Protein AF-X1SIF1-F1 (afdb_monomer_lite)

pLDDT: mean 86.58, std 6.89, range [58.5, 96.19]

Radius of gyration: 14.5 Å; chains: 1; bounding box: 35×26×35 Å

Foldseek 3Di:
DDDDDDDDDFDDPVLLVVCPVQFDPVCSRLVSRCLVVVPQEDEDPPCVRCVPPSNVVVPGNHHYYYPVVVVVVVVVVVVVVD

Secondary structure (DSSP, 8-state):
----PPP-PPPPHHHHGGGTTTS-TTTHHHHHHHHHTT-SEEE-S-HHHH--HHHHHTT-SSEEE-HHHHHHHHHHHHHHT-

Structure (mmCIF, N/CA/C/O backbone):
data_AF-X1SIF1-F1
#
_entry.id   AF-X1SIF1-F1
#
loop_
_atom_site.group_PDB
_atom_site.id
_atom_site.type_symbol
_atom_site.label_atom_id
_atom_site.label_alt_id
_atom_site.label_comp_id
_atom_site.label_asym_id
_atom_site.label_entity_id
_atom_site.label_seq_id
_atom_site.pdbx_PDB_ins_code
_atom_site.Cartn_x
_atom_site.Cartn_y
_atom_site.Cartn_z
_atom_site.occupancy
_atom_site.B_iso_or_equiv
_atom_site.auth_seq_id
_atom_site.auth_comp_id
_atom_site.auth_asym_id
_atom_site.auth_atom_id
_atom_site.pdbx_PDB_model_num
ATOM 1 N N . ALA A 1 1 ? -8.261 -10.504 20.803 1.00 68.62 1 ALA A N 1
ATOM 2 C CA . ALA A 1 1 ? -8.368 -11.265 19.541 1.00 68.62 1 ALA A CA 1
ATOM 3 C C . ALA A 1 1 ? -6.963 -11.641 19.089 1.00 68.62 1 ALA A C 1
ATOM 5 O O . ALA A 1 1 ? -6.084 -10.792 19.174 1.00 68.62 1 ALA A O 1
ATOM 6 N N . LYS A 1 2 ? -6.730 -12.892 18.680 1.00 84.88 2 LYS A N 1
ATOM 7 C CA . LYS A 1 2 ? -5.433 -13.316 18.137 1.00 84.88 2 LYS A CA 1
ATOM 8 C C . LYS A 1 2 ? -5.376 -12.869 16.674 1.00 84.88 2 LYS A C 1
ATOM 10 O O . LYS A 1 2 ? -6.258 -13.237 15.905 1.00 84.88 2 LYS A O 1
ATOM 15 N N . LEU A 1 3 ? -4.413 -12.020 16.321 1.00 86.56 3 LEU A N 1
ATOM 16 C CA . LEU A 1 3 ? -4.197 -11.621 14.929 1.00 86.56 3 LEU A CA 1
ATOM 17 C C . LEU A 1 3 ? -3.569 -12.791 14.161 1.00 86.56 3 LEU A C 1
ATOM 19 O O . LEU A 1 3 ? -2.749 -13.518 14.722 1.00 86.56 3 LEU A O 1
ATOM 23 N N . ASN A 1 4 ? -3.951 -12.954 12.894 1.00 90.25 4 ASN A N 1
ATOM 24 C CA . ASN A 1 4 ? -3.361 -13.919 11.966 1.00 90.25 4 ASN A CA 1
ATOM 25 C C . ASN A 1 4 ? -2.969 -13.189 10.672 1.00 90.25 4 ASN A C 1
ATOM 27 O O . ASN A 1 4 ? -3.744 -13.205 9.716 1.00 90.25 4 ASN A O 1
ATOM 31 N N . PRO A 1 5 ? -1.851 -12.443 10.672 1.00 88.81 5 PRO A N 1
ATOM 32 C CA . PRO A 1 5 ? -1.420 -11.718 9.487 1.00 88.81 5 PRO A CA 1
ATOM 33 C C . PRO A 1 5 ? -1.029 -12.696 8.375 1.00 88.81 5 PRO A C 1
ATOM 35 O O . PRO A 1 5 ? -0.318 -13.670 8.616 1.00 88.81 5 PRO A O 1
ATOM 38 N N . GLU A 1 6 ? -1.475 -12.411 7.156 1.00 90.56 6 GLU A N 1
ATOM 39 C CA . GLU A 1 6 ? -1.009 -13.095 5.954 1.00 90.56 6 GLU A CA 1
ATOM 40 C C . GLU A 1 6 ? 0.312 -12.468 5.495 1.00 90.56 6 GLU A C 1
ATOM 42 O O . GLU A 1 6 ? 0.437 -11.243 5.423 1.00 90.56 6 GLU A O 1
ATOM 47 N N . ILE A 1 7 ? 1.307 -13.309 5.204 1.00 89.88 7 ILE A N 1
ATOM 48 C CA . ILE A 1 7 ? 2.581 -12.882 4.620 1.00 89.88 7 ILE A CA 1
ATOM 49 C C . ILE A 1 7 ? 2.556 -13.262 3.150 1.00 89.88 7 ILE A C 1
ATOM 51 O O . ILE A 1 7 ? 2.338 -14.422 2.806 1.00 89.88 7 ILE A O 1
ATOM 55 N N . ILE A 1 8 ? 2.817 -12.283 2.296 1.00 86.88 8 ILE A N 1
ATOM 56 C CA . ILE A 1 8 ? 2.758 -12.442 0.848 1.00 86.88 8 ILE A CA 1
ATOM 57 C C . ILE A 1 8 ? 4.181 -12.411 0.312 1.00 86.88 8 ILE A C 1
ATOM 59 O O . ILE A 1 8 ? 5.019 -11.638 0.783 1.00 86.88 8 ILE A O 1
ATOM 63 N N . GLY A 1 9 ? 4.462 -13.298 -0.640 1.00 87.19 9 GLY A N 1
ATOM 64 C CA . GLY A 1 9 ? 5.754 -13.347 -1.308 1.00 87.19 9 GLY A CA 1
ATOM 65 C C . GLY A 1 9 ? 6.045 -12.070 -2.106 1.00 87.19 9 GLY A C 1
ATOM 66 O O . GLY A 1 9 ? 5.140 -11.280 -2.387 1.00 87.19 9 GLY A O 1
ATOM 67 N N . PRO A 1 10 ? 7.311 -11.854 -2.489 1.00 85.25 10 PRO A N 1
ATOM 68 C CA . PRO A 1 10 ? 7.664 -10.745 -3.361 1.00 85.25 10 PRO A CA 1
ATOM 69 C C . PRO A 1 10 ? 6.966 -10.887 -4.728 1.00 85.25 10 PRO A C 1
ATOM 71 O O . PRO A 1 10 ? 6.901 -11.999 -5.261 1.00 85.25 10 PRO A O 1
ATOM 74 N N . PRO A 1 11 ? 6.479 -9.782 -5.317 1.00 85.75 11 PRO A N 1
ATOM 75 C CA . PRO A 1 11 ? 5.850 -9.805 -6.633 1.00 85.75 11 PRO A CA 1
ATOM 76 C C . PRO A 1 11 ? 6.883 -10.133 -7.720 1.00 85.75 11 PRO A C 1
ATOM 78 O O . PRO A 1 11 ? 8.069 -9.805 -7.598 1.00 85.75 11 PRO A O 1
ATOM 81 N N . THR A 1 12 ? 6.440 -10.766 -8.808 1.00 86.56 12 THR A N 1
ATOM 82 C CA . THR A 1 12 ? 7.316 -11.061 -9.951 1.00 86.56 12 THR A CA 1
ATOM 83 C C . THR A 1 12 ? 7.651 -9.793 -10.737 1.00 86.56 12 THR A C 1
ATOM 85 O O . THR A 1 12 ? 6.929 -8.793 -10.685 1.00 86.56 12 THR A O 1
ATOM 88 N N . LYS A 1 13 ? 8.737 -9.825 -11.519 1.00 83.00 13 LYS A N 1
ATOM 89 C CA . LYS A 1 13 ? 9.133 -8.686 -12.366 1.00 83.00 13 LYS A CA 1
ATOM 90 C C . LYS A 1 13 ? 8.049 -8.324 -13.385 1.00 83.00 13 LYS A C 1
ATOM 92 O O . LYS A 1 13 ? 7.826 -7.147 -13.644 1.00 83.00 13 LYS A O 1
ATOM 97 N N . GLU A 1 14 ? 7.353 -9.326 -13.913 1.00 79.62 14 GLU A N 1
ATOM 98 C CA . GLU A 1 14 ? 6.255 -9.170 -14.870 1.00 79.62 14 GLU A CA 1
ATOM 99 C C . GLU A 1 14 ? 5.013 -8.534 -14.232 1.00 79.62 14 GLU A C 1
ATOM 101 O O . GLU A 1 14 ? 4.249 -7.851 -14.909 1.00 79.62 14 GLU A O 1
ATOM 106 N N . SER A 1 15 ? 4.785 -8.753 -12.933 1.00 80.88 15 SER A N 1
ATOM 107 C CA . SER A 1 15 ? 3.700 -8.076 -12.218 1.00 80.88 15 SER A CA 1
ATOM 108 C C . SER A 1 15 ? 4.040 -6.611 -11.961 1.00 80.88 15 SER A C 1
ATOM 110 O O . SER A 1 15 ? 3.204 -5.729 -12.153 1.00 80.88 15 SER A O 1
ATOM 112 N N . LEU A 1 16 ? 5.303 -6.343 -11.616 1.00 8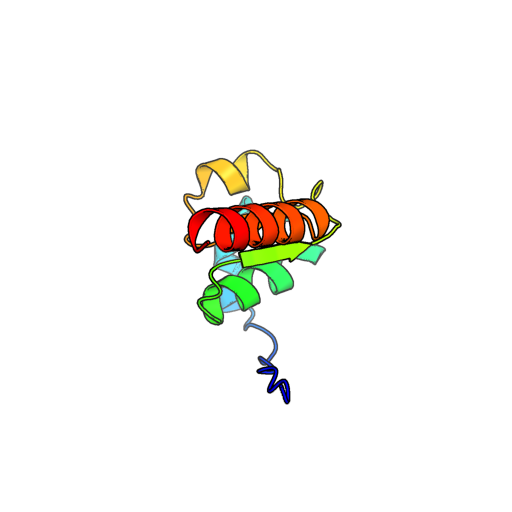3.06 16 LEU A N 1
ATOM 113 C CA . LEU A 1 16 ? 5.797 -4.995 -11.366 1.00 83.06 16 LEU A CA 1
ATOM 114 C C . LEU A 1 16 ? 5.701 -4.100 -12.606 1.00 83.06 16 LEU A C 1
ATOM 116 O O . LEU A 1 16 ? 5.274 -2.961 -12.461 1.00 83.06 16 LEU A O 1
ATOM 120 N N . SER A 1 17 ? 6.032 -4.587 -13.806 1.00 83.50 17 SER A N 1
ATOM 121 C CA . SER A 1 17 ? 6.057 -3.748 -15.021 1.00 83.50 17 SER A CA 1
ATOM 122 C C . SER A 1 17 ? 4.715 -3.082 -15.360 1.00 83.50 17 SER A C 1
ATOM 124 O O . SER A 1 17 ? 4.680 -2.038 -16.007 1.00 83.50 17 SER A O 1
ATOM 126 N N . LYS A 1 18 ? 3.596 -3.620 -14.859 1.00 85.19 18 LYS A N 1
ATOM 127 C CA . LYS A 1 18 ? 2.248 -3.044 -15.026 1.00 85.19 18 LYS A CA 1
ATOM 128 C C . LYS A 1 18 ? 2.079 -1.669 -14.378 1.00 85.19 18 LYS A C 1
ATOM 130 O O . LYS A 1 18 ? 1.132 -0.959 -14.699 1.00 85.19 18 LYS A O 1
ATOM 135 N N . TYR A 1 19 ? 2.963 -1.314 -13.450 1.00 86.75 19 TYR A N 1
ATOM 136 C CA . TYR A 1 19 ? 2.882 -0.084 -12.665 1.00 86.75 19 TYR A CA 1
ATOM 137 C C . TYR A 1 19 ? 4.054 0.861 -12.944 1.00 86.75 19 TYR A C 1
ATOM 139 O O . TYR A 1 19 ? 4.330 1.746 -12.129 1.00 86.75 19 TYR A O 1
ATOM 147 N N . ASP A 1 20 ? 4.753 0.670 -14.070 1.00 84.44 20 ASP A N 1
ATOM 148 C CA . ASP A 1 20 ? 5.951 1.435 -14.416 1.00 84.44 20 ASP A CA 1
ATOM 149 C C . ASP A 1 20 ? 5.693 2.944 -14.476 1.00 84.44 20 ASP A C 1
ATOM 151 O O . ASP A 1 20 ? 6.459 3.711 -13.888 1.00 84.44 20 ASP A O 1
ATOM 155 N N . ASP A 1 21 ? 4.563 3.335 -15.067 1.00 84.88 21 ASP A N 1
ATOM 156 C CA . ASP A 1 21 ? 4.146 4.731 -15.256 1.00 84.88 21 ASP A CA 1
ATOM 157 C C . ASP A 1 21 ? 3.297 5.286 -14.098 1.00 84.88 21 ASP A C 1
ATOM 159 O O . ASP A 1 21 ? 2.885 6.446 -14.106 1.00 84.88 21 ASP A O 1
ATOM 163 N N . ILE A 1 22 ? 3.005 4.453 -13.094 1.00 84.75 22 ILE A N 1
ATOM 164 C CA . ILE A 1 22 ? 2.079 4.781 -12.003 1.00 84.75 22 ILE A CA 1
ATOM 165 C C . ILE A 1 22 ? 2.845 5.162 -10.737 1.00 84.75 22 ILE A C 1
ATOM 167 O O . ILE A 1 22 ? 2.471 6.106 -10.039 1.00 84.75 22 ILE A O 1
ATOM 171 N N . ILE A 1 23 ? 3.914 4.429 -10.422 1.00 87.00 23 ILE A N 1
ATOM 172 C CA . ILE A 1 23 ? 4.660 4.602 -9.177 1.00 87.00 23 ILE A CA 1
ATOM 173 C C . ILE A 1 23 ? 6.157 4.353 -9.373 1.00 87.00 23 ILE A C 1
ATOM 175 O O . ILE A 1 23 ? 6.587 3.563 -10.221 1.00 87.00 23 ILE A O 1
ATOM 179 N N . SER A 1 24 ? 6.957 5.026 -8.543 1.00 85.69 24 SER A N 1
ATOM 180 C CA . SER A 1 24 ? 8.411 4.883 -8.525 1.00 85.69 24 SER A CA 1
ATOM 181 C C . SER A 1 24 ? 8.828 3.412 -8.395 1.00 85.69 24 SER A C 1
ATOM 183 O O . SER A 1 24 ? 8.184 2.630 -7.692 1.00 85.69 24 S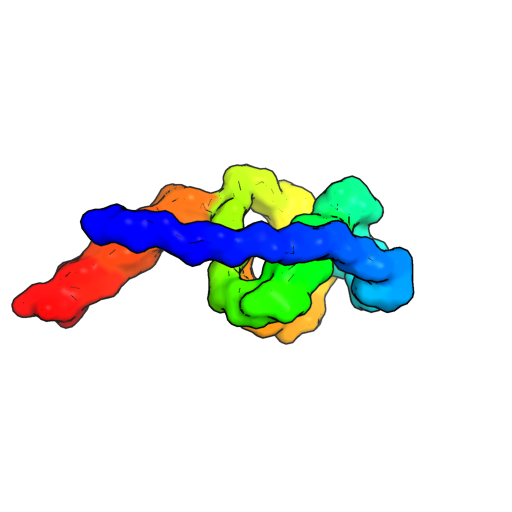ER A O 1
ATOM 185 N N . LEU A 1 25 ? 9.948 3.042 -9.025 1.00 85.38 25 LEU A N 1
ATOM 186 C CA . LEU A 1 25 ? 10.505 1.686 -8.939 1.00 85.38 25 LEU A CA 1
ATOM 187 C C . LEU A 1 25 ? 10.674 1.219 -7.484 1.00 85.38 25 LEU A C 1
ATOM 189 O O . LEU A 1 25 ? 10.436 0.052 -7.174 1.00 85.38 25 LEU A O 1
ATOM 193 N N . LYS A 1 26 ? 11.054 2.141 -6.591 1.00 86.69 26 LYS A N 1
ATOM 194 C CA . LYS A 1 26 ? 11.265 1.858 -5.172 1.00 86.69 26 LYS A CA 1
ATOM 195 C C . LYS A 1 26 ? 9.977 1.409 -4.488 1.00 86.69 26 LYS A C 1
ATOM 197 O O . LYS A 1 26 ? 10.029 0.461 -3.719 1.00 86.69 26 LYS A O 1
ATOM 202 N N . ASP A 1 27 ? 8.841 2.038 -4.774 1.00 88.31 27 ASP A N 1
ATOM 203 C CA . ASP A 1 27 ? 7.587 1.802 -4.038 1.00 88.31 27 ASP A CA 1
ATOM 204 C C . ASP A 1 27 ? 6.640 0.828 -4.762 1.00 88.31 27 ASP A C 1
ATOM 206 O O . ASP A 1 27 ? 5.616 0.404 -4.225 1.00 88.31 27 ASP A O 1
ATOM 210 N N . ARG A 1 28 ? 7.008 0.416 -5.979 1.00 89.81 28 ARG A N 1
ATOM 211 C CA . ARG A 1 28 ? 6.199 -0.437 -6.855 1.00 89.81 28 ARG A CA 1
ATOM 212 C C . ARG A 1 28 ? 5.833 -1.786 -6.261 1.00 89.81 28 ARG A C 1
ATOM 214 O O . ARG A 1 28 ? 4.711 -2.251 -6.437 1.00 89.81 28 ARG A O 1
ATOM 221 N N . HIS A 1 29 ? 6.766 -2.397 -5.540 1.00 90.56 29 HIS A N 1
ATOM 222 C CA . HIS A 1 29 ? 6.537 -3.686 -4.896 1.00 90.56 29 HIS A CA 1
ATOM 223 C C . HIS A 1 29 ? 5.440 -3.605 -3.833 1.0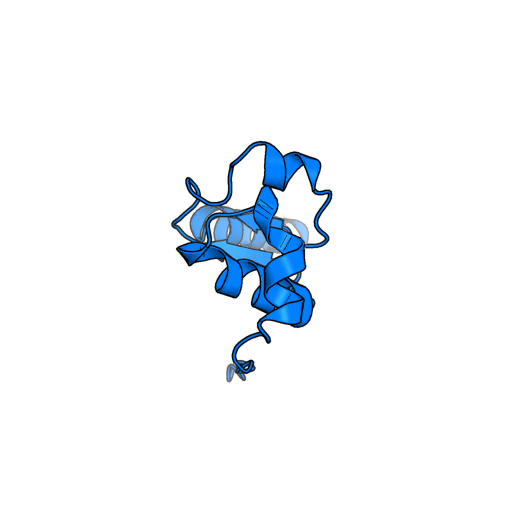0 90.56 29 HIS A C 1
ATOM 225 O O . HIS A 1 29 ? 4.593 -4.489 -3.773 1.00 90.56 29 HIS A O 1
ATOM 231 N N . VAL A 1 30 ? 5.388 -2.511 -3.068 1.00 90.94 30 VAL A N 1
ATOM 232 C CA . VAL A 1 30 ? 4.343 -2.288 -2.064 1.00 90.94 30 VAL A CA 1
ATOM 233 C C . VAL A 1 30 ? 2.973 -2.193 -2.732 1.00 90.94 30 VAL A C 1
ATOM 235 O O . VAL A 1 30 ? 2.031 -2.847 -2.287 1.00 90.94 30 VAL A O 1
ATOM 238 N N . LEU A 1 31 ? 2.862 -1.423 -3.820 1.00 90.06 31 LEU A N 1
ATOM 239 C CA . LEU A 1 31 ? 1.600 -1.284 -4.546 1.00 90.06 31 LEU A CA 1
ATOM 240 C C . LEU A 1 31 ? 1.152 -2.609 -5.184 1.00 90.06 31 LEU A C 1
ATOM 242 O O . LEU A 1 31 ? -0.000 -3.007 -5.013 1.00 90.06 31 LEU A O 1
ATOM 246 N N . SER A 1 32 ? 2.063 -3.300 -5.877 1.00 91.25 32 SER A N 1
ATOM 247 C CA . SER A 1 32 ? 1.781 -4.583 -6.536 1.00 91.25 32 SER A CA 1
ATOM 248 C C . SER A 1 32 ? 1.307 -5.630 -5.535 1.00 91.25 32 SER A C 1
ATOM 250 O O . SER A 1 32 ? 0.252 -6.225 -5.735 1.00 91.25 32 SER A O 1
ATOM 252 N N . SER A 1 33 ? 2.026 -5.806 -4.420 1.00 91.69 33 SER A N 1
ATOM 253 C CA . SER A 1 33 ? 1.638 -6.767 -3.386 1.00 91.69 33 SER A CA 1
ATOM 254 C C . SER A 1 33 ? 0.285 -6.426 -2.765 1.00 91.69 33 SER A C 1
ATOM 256 O O . SER A 1 33 ? -0.521 -7.322 -2.526 1.00 91.69 33 SER A O 1
ATOM 258 N N . ALA A 1 34 ? -0.007 -5.142 -2.540 1.00 91.75 34 ALA A N 1
ATOM 259 C CA . ALA A 1 34 ? -1.292 -4.728 -1.989 1.00 91.75 34 ALA A CA 1
ATOM 260 C C . ALA A 1 34 ? -2.459 -5.053 -2.944 1.00 91.75 34 ALA A C 1
ATOM 262 O O . ALA A 1 34 ? -3.496 -5.554 -2.507 1.00 91.75 34 ALA A O 1
ATOM 263 N N . LEU A 1 35 ? -2.277 -4.861 -4.252 1.00 90.62 35 LEU A N 1
ATOM 264 C CA . LEU A 1 35 ? -3.279 -5.222 -5.258 1.00 90.62 35 LEU A CA 1
ATOM 265 C C . LEU A 1 35 ? -3.429 -6.744 -5.417 1.00 90.62 35 LEU A C 1
ATOM 267 O O . LEU A 1 35 ? -4.552 -7.246 -5.446 1.00 90.62 35 LEU A O 1
ATOM 271 N N . GLU A 1 36 ? -2.323 -7.490 -5.455 1.00 89.50 36 GLU A N 1
ATOM 272 C CA . GLU A 1 36 ? -2.323 -8.960 -5.549 1.00 89.50 36 GLU A CA 1
ATOM 273 C C . GLU A 1 36 ? -2.997 -9.620 -4.341 1.00 89.50 36 GLU A C 1
ATOM 275 O O . GLU A 1 36 ? -3.760 -10.573 -4.497 1.00 89.50 36 GLU A O 1
ATOM 280 N N . SER A 1 37 ? -2.790 -9.052 -3.149 1.00 91.00 37 SER A N 1
ATOM 281 C CA . SER A 1 37 ? -3.454 -9.473 -1.911 1.00 91.00 37 SER A CA 1
ATOM 282 C C . SER A 1 37 ? -4.958 -9.214 -1.882 1.00 91.00 37 SER A C 1
ATOM 284 O O . SER A 1 37 ? -5.647 -9.674 -0.973 1.00 91.00 37 SER A O 1
ATOM 286 N N . LYS A 1 38 ? -5.478 -8.440 -2.845 1.00 90.50 38 LYS A N 1
ATOM 287 C CA . LYS A 1 38 ? -6.856 -7.931 -2.852 1.00 90.50 38 LYS A CA 1
ATOM 288 C C . LYS A 1 38 ? -7.194 -7.146 -1.579 1.00 90.50 38 LYS A C 1
ATOM 290 O O . LYS A 1 38 ? -8.343 -7.138 -1.133 1.00 90.50 38 LYS A O 1
ATOM 295 N N . ALA A 1 39 ? -6.200 -6.481 -0.989 1.00 92.50 39 ALA A N 1
ATOM 296 C CA . ALA A 1 39 ? -6.412 -5.631 0.167 1.00 92.50 39 ALA A CA 1
ATOM 297 C C . ALA A 1 39 ? -7.342 -4.470 -0.193 1.00 92.50 39 ALA A C 1
ATOM 299 O O . ALA A 1 39 ? -7.199 -3.819 -1.227 1.00 92.50 39 ALA A O 1
ATOM 300 N N . THR A 1 40 ? -8.278 -4.167 0.704 1.00 93.62 40 THR A N 1
ATOM 301 C CA . THR A 1 40 ? -9.146 -2.990 0.565 1.00 93.62 40 THR A CA 1
ATOM 302 C C . THR A 1 40 ? -8.384 -1.695 0.841 1.00 93.62 40 THR A C 1
ATOM 304 O O . THR A 1 40 ? -8.669 -0.665 0.233 1.00 93.62 40 THR A O 1
ATOM 307 N N . PHE A 1 41 ? -7.409 -1.744 1.754 1.00 93.25 41 PHE A N 1
ATOM 308 C CA . PHE A 1 41 ? -6.673 -0.577 2.225 1.00 93.25 41 PHE A CA 1
ATOM 309 C C . PHE A 1 41 ? -5.165 -0.787 2.110 1.00 93.25 41 PHE A C 1
ATOM 311 O O . PHE A 1 41 ? -4.645 -1.792 2.593 1.00 93.25 41 PHE A O 1
ATOM 318 N N . LEU A 1 42 ? -4.460 0.205 1.568 1.00 93.69 42 LEU A N 1
ATOM 319 C CA . LEU A 1 42 ? -3.018 0.357 1.744 1.00 93.69 42 LEU A CA 1
ATOM 320 C C . LEU A 1 42 ? -2.777 1.464 2.770 1.00 93.69 42 LEU A C 1
ATOM 322 O O . LEU A 1 42 ? -2.951 2.650 2.483 1.00 93.69 42 LEU A O 1
ATOM 326 N N . ILE A 1 43 ? -2.393 1.066 3.981 1.00 93.81 43 ILE A N 1
ATOM 327 C CA . ILE A 1 43 ? -2.157 1.992 5.089 1.00 93.81 43 ILE A CA 1
ATOM 328 C C . ILE A 1 43 ? -0.672 2.353 5.119 1.00 93.81 43 ILE A C 1
ATOM 330 O O . ILE A 1 43 ? 0.169 1.498 5.386 1.00 93.81 43 ILE A O 1
ATOM 334 N N . THR A 1 44 ? -0.341 3.619 4.871 1.00 91.25 44 THR A N 1
ATOM 335 C CA . THR A 1 44 ? 1.051 4.089 4.825 1.00 91.25 44 THR A CA 1
ATOM 336 C C . THR A 1 44 ? 1.199 5.519 5.340 1.00 91.25 44 THR A C 1
ATOM 338 O O . THR A 1 44 ? 0.323 6.363 5.153 1.00 91.25 44 THR A O 1
ATOM 341 N N . LEU A 1 45 ? 2.323 5.815 5.998 1.00 91.50 45 LEU A N 1
ATOM 342 C CA . LEU A 1 45 ? 2.718 7.198 6.302 1.00 91.50 45 LEU A CA 1
ATOM 343 C C . LEU A 1 45 ? 3.339 7.895 5.084 1.00 91.50 45 LEU A C 1
ATOM 345 O O . LEU A 1 45 ? 3.355 9.125 5.016 1.00 91.50 45 LEU A O 1
ATOM 349 N N . ASP A 1 46 ? 3.812 7.125 4.106 1.00 83.31 46 ASP A N 1
ATOM 350 C CA . ASP A 1 46 ? 4.482 7.635 2.918 1.00 83.31 46 ASP A CA 1
ATOM 351 C C . ASP A 1 46 ? 3.481 7.995 1.822 1.00 83.31 46 ASP A C 1
ATOM 353 O O . ASP A 1 46 ? 3.329 7.329 0.803 1.00 83.31 46 ASP A O 1
ATOM 357 N N . ARG A 1 47 ? 2.724 9.066 2.045 1.00 75.50 47 ARG A N 1
ATOM 358 C CA . ARG A 1 47 ? 1.721 9.494 1.070 1.00 75.50 47 ARG A CA 1
ATOM 359 C C . ARG A 1 47 ? 2.297 10.248 -0.117 1.00 75.50 47 ARG A C 1
ATOM 361 O O . ARG A 1 47 ? 1.590 10.410 -1.102 1.00 75.50 47 ARG A O 1
ATOM 368 N N . LYS A 1 48 ? 3.517 10.779 -0.042 1.00 77.81 48 LYS A N 1
ATOM 369 C CA . LYS A 1 48 ? 4.052 11.612 -1.131 1.00 77.81 48 LYS A CA 1
ATOM 370 C C . LYS A 1 48 ? 4.287 10.774 -2.380 1.00 77.81 48 LYS A C 1
ATOM 372 O O . LYS A 1 48 ? 3.895 11.192 -3.464 1.00 77.81 48 LYS A O 1
ATOM 377 N N . HIS A 1 49 ? 4.827 9.572 -2.207 1.00 76.69 49 HIS A N 1
ATOM 378 C CA . HIS A 1 49 ? 5.051 8.646 -3.313 1.00 76.69 49 HIS A CA 1
ATOM 379 C C . HIS A 1 49 ? 3.755 8.006 -3.831 1.00 76.69 49 HIS A C 1
ATOM 381 O O . HIS A 1 49 ? 3.694 7.614 -4.991 1.00 76.69 49 HIS A O 1
ATOM 387 N N . PHE A 1 50 ? 2.697 7.989 -3.012 1.00 75.88 50 PHE A N 1
ATOM 388 C CA . PHE A 1 50 ? 1.403 7.386 -3.346 1.00 75.88 50 PHE A CA 1
ATOM 389 C C . PHE A 1 50 ? 0.290 8.386 -3.725 1.00 75.88 50 PHE A C 1
ATOM 391 O O . PHE A 1 50 ? -0.838 7.983 -3.994 1.00 75.88 50 PHE A O 1
ATOM 398 N N . GLN A 1 51 ? 0.576 9.693 -3.752 1.00 71.50 51 GLN A N 1
ATOM 399 C CA . GLN A 1 51 ? -0.376 10.748 -4.144 1.00 71.50 51 GLN A CA 1
ATOM 400 C C . GLN A 1 51 ? -0.085 11.358 -5.518 1.00 71.50 51 GLN A C 1
ATOM 402 O O . GLN A 1 51 ? -0.648 12.404 -5.846 1.00 71.50 51 GLN A O 1
ATOM 407 N N . ALA A 1 52 ? 0.787 10.731 -6.310 1.00 74.69 52 ALA A N 1
ATOM 408 C CA . ALA A 1 52 ? 1.021 11.152 -7.683 1.00 74.69 52 ALA A CA 1
ATOM 409 C C . ALA A 1 52 ? -0.291 11.127 -8.483 1.00 74.69 52 ALA A C 1
ATOM 411 O O . ALA A 1 52 ? -1.142 10.259 -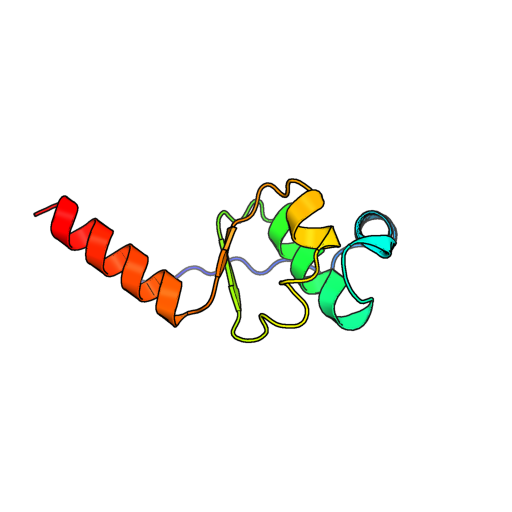8.279 1.00 74.69 52 ALA A O 1
ATOM 412 N N . GLU A 1 53 ? -0.441 12.072 -9.410 1.00 79.31 53 GLU A N 1
ATOM 413 C CA . GLU A 1 53 ? -1.629 12.173 -10.263 1.00 79.31 53 GLU A CA 1
ATOM 414 C C . GLU A 1 53 ? -1.887 10.867 -11.034 1.00 79.31 53 GLU A C 1
ATOM 416 O O . GLU A 1 53 ? -3.024 10.414 -11.123 1.00 79.31 53 GLU A O 1
ATOM 421 N N . ALA A 1 54 ? -0.818 10.187 -11.459 1.00 80.94 54 ALA A N 1
ATOM 422 C CA . ALA A 1 54 ? -0.888 8.881 -12.107 1.00 80.94 54 ALA A CA 1
ATOM 423 C C . ALA A 1 54 ? -1.630 7.823 -11.264 1.00 80.94 54 ALA A C 1
ATOM 425 O O . ALA A 1 54 ? -2.456 7.089 -11.793 1.00 80.94 54 ALA A O 1
ATOM 426 N N . ILE A 1 55 ? -1.419 7.780 -9.942 1.00 83.69 55 ILE A N 1
ATOM 427 C CA . ILE A 1 55 ? -2.116 6.837 -9.044 1.00 83.69 55 ILE A CA 1
ATOM 428 C C . ILE A 1 55 ? -3.602 7.174 -8.934 1.00 83.69 55 ILE A C 1
ATOM 430 O O . ILE A 1 55 ? -4.439 6.273 -8.897 1.00 83.69 55 ILE A O 1
ATOM 434 N N . ARG A 1 56 ? -3.945 8.466 -8.902 1.00 80.75 56 ARG A N 1
ATOM 435 C CA . ARG A 1 56 ? -5.343 8.919 -8.833 1.00 80.75 56 ARG A CA 1
ATOM 436 C C . ARG A 1 56 ? -6.107 8.574 -10.108 1.00 80.75 56 ARG A C 1
ATOM 438 O O . ARG A 1 56 ? -7.267 8.183 -10.032 1.00 80.75 56 ARG A O 1
ATOM 445 N N . GLN A 1 57 ? -5.446 8.686 -11.257 1.00 84.25 57 GLN A N 1
ATOM 446 C CA . GLN A 1 57 ? -6.024 8.382 -12.566 1.00 84.25 57 GLN A CA 1
ATOM 447 C C . GLN A 1 57 ? -6.026 6.883 -12.892 1.00 84.25 57 GLN A C 1
ATOM 449 O O . GLN A 1 57 ? -6.839 6.440 -13.698 1.00 84.25 57 GLN A O 1
ATOM 454 N N . ALA A 1 58 ? -5.179 6.085 -12.233 1.00 82.56 58 A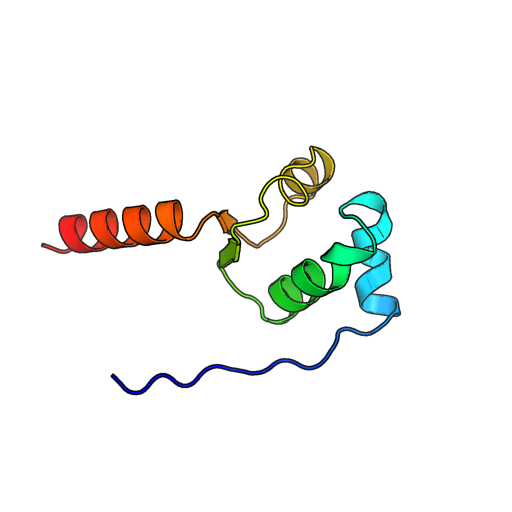LA A N 1
ATOM 455 C CA . ALA A 1 58 ? -5.063 4.644 -12.465 1.00 82.56 58 ALA A CA 1
ATOM 456 C C . ALA A 1 58 ? -6.287 3.816 -12.023 1.00 82.56 58 ALA A C 1
ATOM 458 O O . ALA A 1 58 ? -6.290 2.603 -12.222 1.00 82.56 58 ALA A O 1
ATOM 459 N N . ASN A 1 59 ? -7.316 4.440 -11.430 1.00 84.06 59 ASN A N 1
ATOM 460 C CA . ASN A 1 59 ? -8.569 3.799 -11.007 1.00 84.06 59 ASN A CA 1
ATOM 461 C C . ASN A 1 59 ? -8.345 2.468 -10.261 1.00 84.06 59 ASN A C 1
ATOM 463 O O . ASN A 1 59 ? -8.932 1.431 -10.578 1.00 84.06 59 ASN A O 1
ATOM 467 N N . LEU A 1 60 ? -7.423 2.493 -9.297 1.00 86.25 60 LEU A N 1
ATOM 468 C CA . LEU A 1 60 ? -6.998 1.305 -8.569 1.00 86.25 60 LEU A CA 1
ATOM 469 C C . LEU A 1 60 ? -8.105 0.809 -7.634 1.00 86.25 60 LEU A C 1
ATOM 471 O O . LEU A 1 60 ? -8.795 1.594 -6.988 1.00 86.25 60 LEU A O 1
ATOM 475 N N . SER A 1 61 ? -8.211 -0.510 -7.476 1.00 88.31 61 SER A N 1
ATOM 476 C CA . SER A 1 61 ? -9.190 -1.148 -6.584 1.00 88.31 61 SER A CA 1
ATOM 477 C C . SER A 1 61 ? -8.846 -1.045 -5.090 1.00 88.31 61 SER A C 1
ATOM 479 O O . SER A 1 61 ? -9.482 -1.712 -4.275 1.00 88.31 61 SER A O 1
ATOM 481 N N . ILE A 1 62 ? -7.826 -0.263 -4.722 1.00 91.75 62 ILE A N 1
ATOM 482 C CA . ILE A 1 62 ? -7.316 -0.140 -3.354 1.00 91.75 62 ILE A CA 1
ATOM 483 C C . ILE A 1 62 ? -7.411 1.298 -2.854 1.00 91.75 62 ILE A C 1
ATOM 485 O O . ILE A 1 62 ? -7.102 2.249 -3.570 1.00 91.75 62 ILE A O 1
ATOM 489 N N . ILE A 1 63 ? -7.797 1.457 -1.589 1.00 91.44 63 ILE A N 1
ATOM 490 C CA . ILE A 1 63 ? -7.894 2.761 -0.939 1.00 91.44 63 ILE A CA 1
ATOM 491 C C . ILE A 1 63 ? -6.600 3.026 -0.170 1.00 91.44 63 ILE A C 1
ATOM 493 O O . ILE A 1 63 ? -6.281 2.340 0.801 1.00 91.44 63 ILE A O 1
ATOM 497 N N . ILE A 1 64 ? -5.856 4.047 -0.584 1.00 91.12 64 ILE A N 1
ATOM 498 C CA . ILE A 1 64 ? -4.599 4.428 0.066 1.00 91.12 64 ILE A CA 1
ATOM 499 C C . ILE A 1 64 ? -4.880 5.502 1.118 1.00 91.12 64 ILE A C 1
ATOM 501 O O . ILE A 1 64 ? -5.472 6.537 0.810 1.00 91.12 64 ILE A O 1
ATOM 505 N N . MET A 1 65 ? -4.444 5.282 2.358 1.00 92.38 65 MET A N 1
ATOM 506 C CA . MET A 1 65 ? -4.659 6.232 3.454 1.00 92.38 65 MET A CA 1
ATOM 507 C C . MET A 1 65 ? -3.560 6.172 4.516 1.00 92.38 65 MET A C 1
ATOM 509 O O . MET A 1 65 ? -2.787 5.220 4.599 1.00 92.38 65 MET A O 1
ATOM 513 N N . THR A 1 66 ? -3.499 7.194 5.362 1.00 93.50 66 THR A N 1
ATOM 514 C CA . THR A 1 66 ? -2.637 7.192 6.547 1.00 93.50 66 THR A CA 1
ATOM 515 C C . THR A 1 66 ? -3.211 6.329 7.672 1.00 93.50 66 THR A C 1
ATOM 517 O O . THR A 1 66 ? -4.429 6.147 7.758 1.00 93.50 66 THR A O 1
ATOM 520 N N . PRO A 1 67 ? -2.369 5.878 8.625 1.00 95.44 67 PRO A N 1
ATOM 521 C CA . PRO A 1 67 ? -2.853 5.279 9.866 1.00 95.44 67 PRO A CA 1
ATOM 522 C C . PRO A 1 67 ? -3.858 6.169 10.610 1.00 95.44 67 PRO A C 1
ATOM 524 O O . PRO A 1 67 ? -4.838 5.666 11.152 1.00 95.44 67 PRO A O 1
ATOM 527 N N . LYS A 1 68 ? -3.650 7.495 10.610 1.00 95.25 68 LYS A N 1
ATOM 528 C CA . LYS A 1 68 ? -4.570 8.454 11.238 1.00 95.25 68 LYS A CA 1
ATOM 529 C C . LYS A 1 68 ? -5.960 8.386 10.602 1.00 95.25 68 LYS A C 1
ATOM 531 O O . LYS A 1 68 ? -6.939 8.207 11.319 1.00 95.25 68 LYS A O 1
ATOM 536 N N . GLU A 1 69 ? -6.034 8.477 9.277 1.00 94.94 69 GLU A N 1
ATOM 537 C CA . GLU A 1 69 ? -7.299 8.416 8.532 1.00 94.94 69 GLU A CA 1
ATOM 538 C C . GLU A 1 69 ? -8.011 7.077 8.733 1.00 94.94 69 GLU A C 1
ATOM 540 O O . GLU A 1 69 ? -9.223 7.046 8.940 1.00 94.94 69 GLU A O 1
ATOM 545 N N . PHE A 1 70 ? -7.261 5.973 8.755 1.00 95.69 70 PHE A N 1
ATOM 546 C CA . PHE A 1 70 ? -7.830 4.656 9.026 1.00 95.69 70 PHE A CA 1
ATOM 547 C C . PHE A 1 70 ? -8.440 4.570 10.433 1.00 95.69 70 PHE A C 1
ATOM 549 O O . PHE A 1 70 ? -9.558 4.085 10.609 1.00 95.69 70 PHE A O 1
ATOM 556 N N . LEU A 1 71 ? -7.749 5.090 11.451 1.00 95.69 71 LEU A N 1
ATOM 557 C CA . LEU A 1 71 ? -8.280 5.131 12.816 1.00 95.69 71 LEU A CA 1
ATOM 558 C C . LEU A 1 71 ? -9.521 6.027 12.927 1.00 95.69 71 LEU A C 1
ATOM 560 O O . LEU A 1 71 ? -10.461 5.683 13.645 1.00 95.69 71 LEU A O 1
ATOM 564 N N . GLU A 1 72 ? -9.549 7.159 12.225 1.00 96.19 72 GLU A N 1
ATOM 565 C CA . GLU A 1 72 ? -10.719 8.042 12.157 1.00 96.19 72 GLU A CA 1
ATOM 566 C C . GLU A 1 72 ? -11.911 7.362 11.467 1.00 96.19 72 GLU A C 1
ATOM 568 O O . GLU A 1 72 ? -13.036 7.456 11.964 1.00 96.19 72 GLU A O 1
ATOM 573 N N . LEU A 1 73 ? -11.672 6.614 10.384 1.00 95.19 73 LEU A N 1
ATOM 574 C CA . LEU A 1 73 ? -12.682 5.792 9.712 1.00 95.19 73 LEU A CA 1
ATOM 575 C C . LEU A 1 73 ? -13.283 4.751 10.669 1.00 95.19 73 LEU A C 1
ATOM 577 O O . LEU A 1 73 ? -14.504 4.625 10.763 1.00 95.19 73 LEU A O 1
ATOM 581 N N . LEU A 1 74 ? -12.440 4.043 11.426 1.00 93.00 74 LEU A N 1
ATOM 582 C CA . LEU A 1 74 ? -12.895 3.037 12.388 1.00 93.00 74 LEU A CA 1
ATOM 583 C C . LEU A 1 74 ? -13.709 3.637 13.540 1.00 93.00 74 LEU A C 1
ATOM 585 O O . LEU A 1 74 ? -14.658 3.002 14.001 1.00 93.00 74 LEU A O 1
ATOM 589 N N . LYS A 1 75 ? -13.360 4.840 14.017 1.00 93.44 75 LYS A N 1
ATOM 590 C CA . LYS A 1 75 ? -14.151 5.550 15.036 1.00 93.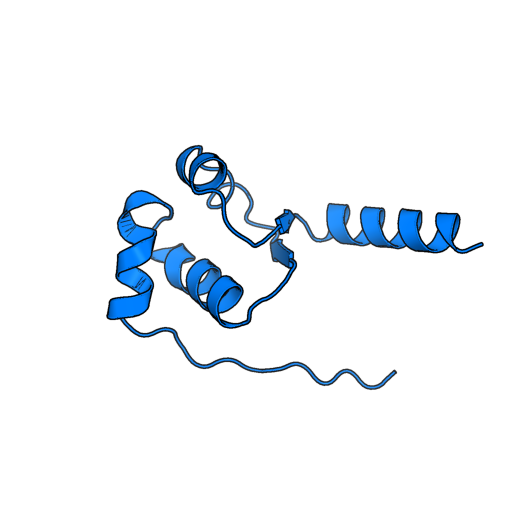44 75 LYS A CA 1
ATOM 591 C C . LYS A 1 75 ? -15.553 5.852 14.517 1.00 93.44 75 LYS A C 1
ATOM 593 O O . LYS A 1 75 ? -16.519 5.411 15.127 1.00 93.44 75 LYS A O 1
ATOM 598 N N . LYS A 1 76 ? -15.651 6.468 13.333 1.00 90.62 76 LYS A N 1
ATOM 599 C CA . LYS A 1 76 ? -16.939 6.757 12.681 1.00 90.62 76 LYS A CA 1
ATOM 600 C C . LYS A 1 76 ? -17.784 5.499 12.491 1.00 90.62 76 LYS A C 1
ATOM 602 O O . LYS A 1 76 ? -18.980 5.522 12.754 1.00 90.62 76 LYS A O 1
ATOM 607 N N . TYR A 1 77 ? -17.166 4.391 12.077 1.00 86.69 77 TYR A N 1
ATOM 608 C CA . TYR A 1 77 ? -17.865 3.114 11.935 1.00 86.69 77 TYR A CA 1
ATOM 609 C C . TYR A 1 77 ? -18.421 2.593 13.270 1.00 86.69 77 TYR A C 1
ATOM 611 O O . TYR A 1 77 ? -19.548 2.106 13.318 1.00 86.69 77 TYR A O 1
ATOM 619 N N . LYS A 1 78 ? -17.652 2.701 14.363 1.00 83.19 78 LYS A N 1
ATOM 620 C CA . LYS A 1 78 ? -18.117 2.313 15.705 1.00 83.19 78 LYS A CA 1
ATOM 621 C C . LYS A 1 78 ? -19.256 3.196 16.196 1.00 83.19 78 LYS A C 1
ATOM 623 O O . LYS A 1 78 ? -20.193 2.667 16.782 1.00 83.19 78 LYS A O 1
ATOM 628 N N . ASP A 1 79 ? -19.170 4.498 15.953 1.00 84.75 79 ASP A N 1
ATOM 629 C CA . ASP A 1 79 ? -20.197 5.456 16.359 1.00 84.75 79 ASP A CA 1
ATOM 630 C C . ASP A 1 79 ? -21.491 5.262 15.556 1.00 84.75 79 ASP A C 1
ATOM 632 O O . ASP A 1 79 ? -22.567 5.353 16.124 1.00 84.75 79 ASP A O 1
ATOM 636 N N . PHE A 1 80 ? -21.399 4.901 14.271 1.00 77.25 80 PHE A N 1
ATOM 637 C CA . PHE A 1 80 ? -22.559 4.541 13.444 1.00 77.25 80 PHE A CA 1
ATOM 638 C C . PHE A 1 80 ? -23.242 3.231 13.875 1.00 77.25 80 PHE A C 1
ATOM 640 O O . PHE A 1 80 ? -24.428 3.034 13.632 1.00 77.25 80 PHE A O 1
ATOM 647 N N . LYS A 1 81 ? -22.487 2.291 14.454 1.00 70.44 81 LYS A N 1
ATOM 648 C CA . LYS A 1 81 ? -23.000 0.989 14.913 1.00 70.44 81 LYS A CA 1
ATOM 649 C C . LYS A 1 81 ? -23.545 1.014 16.347 1.00 70.44 81 LYS A C 1
ATOM 651 O O . LYS A 1 81 ? -23.994 -0.035 16.811 1.00 70.44 81 LYS A O 1
ATOM 656 N N . ARG A 1 82 ? -23.451 2.148 17.041 1.00 58.50 82 ARG A N 1
ATOM 657 C CA . ARG A 1 82 ? -24.054 2.388 18.358 1.00 58.50 82 ARG A CA 1
ATOM 658 C C . ARG A 1 82 ? -25.433 3.003 18.198 1.00 58.50 82 ARG A C 1
ATOM 660 O O . ARG A 1 82 ? -26.288 2.643 19.031 1.00 58.50 82 ARG A O 1
#

Organism: NCBI:txid412755

Sequence (82 aa):
AKLNPEIIGPPTKESLSKYDDIISLKDRHVLSSALESKATFLITLDRKHFQAEAIRQANLSIIIMTPKEFLELLKKYKDFKR